Protein AF-A0A1Y1K1I8-F1 (afdb_monomer)

Mean predicted aligned error: 10.42 Å

Structure (mmCIF, N/CA/C/O backbone):
data_AF-A0A1Y1K1I8-F1
#
_entry.id   AF-A0A1Y1K1I8-F1
#
loop_
_atom_site.group_PDB
_atom_site.id
_atom_site.type_symbol
_atom_site.label_atom_id
_atom_site.label_alt_id
_atom_site.label_comp_id
_atom_site.label_asym_id
_atom_site.label_entity_id
_atom_site.label_seq_id
_atom_site.pdbx_PDB_ins_code
_atom_site.Cartn_x
_atom_site.Cartn_y
_atom_site.Cartn_z
_atom_site.occupancy
_atom_site.B_iso_or_equiv
_atom_site.auth_seq_id
_atom_site.auth_comp_id
_atom_site.auth_asym_id
_atom_site.auth_atom_id
_atom_site.pdbx_PDB_model_num
ATOM 1 N N . MET A 1 1 ? -16.551 40.928 -17.864 1.00 46.47 1 MET A N 1
ATOM 2 C CA . MET A 1 1 ? -15.927 39.801 -17.136 1.00 46.47 1 MET A CA 1
ATOM 3 C C . MET A 1 1 ? -17.023 38.825 -16.732 1.00 46.47 1 MET A C 1
ATOM 5 O O . MET A 1 1 ? -17.440 38.813 -15.586 1.00 46.47 1 MET A O 1
ATOM 9 N N . LYS A 1 2 ? -17.669 38.182 -17.706 1.00 46.31 2 LYS A N 1
ATOM 10 C CA . LYS A 1 2 ? -19.030 37.656 -17.531 1.00 46.31 2 LYS A CA 1
ATOM 11 C C . LYS A 1 2 ? -19.133 36.328 -18.293 1.00 46.31 2 LYS A C 1
ATOM 13 O O . LYS A 1 2 ? -18.782 36.291 -19.463 1.00 46.31 2 LYS A O 1
ATOM 18 N N . ALA A 1 3 ? -19.552 35.268 -17.604 1.00 46.97 3 ALA A N 1
ATOM 19 C CA . ALA A 1 3 ? -19.735 33.880 -18.062 1.00 46.97 3 ALA A CA 1
ATOM 20 C C . ALA A 1 3 ? -18.479 33.062 -18.447 1.00 46.97 3 ALA A C 1
ATOM 22 O O . ALA A 1 3 ? -18.300 31.971 -17.905 1.00 46.97 3 ALA A O 1
ATOM 23 N N . THR A 1 4 ? -17.587 33.552 -19.315 1.00 49.66 4 THR A N 1
ATOM 24 C CA . THR A 1 4 ? -16.490 32.728 -19.879 1.00 49.66 4 THR A CA 1
ATOM 25 C C . THR A 1 4 ? -15.420 32.336 -18.861 1.00 49.66 4 THR A C 1
ATOM 27 O O . THR A 1 4 ? -14.980 31.191 -18.836 1.00 49.66 4 THR A O 1
ATOM 30 N N . SER A 1 5 ? -15.038 33.251 -17.970 1.00 51.88 5 SER A N 1
ATOM 31 C CA . SER A 1 5 ? -14.074 32.971 -16.899 1.00 51.88 5 SER A CA 1
ATOM 32 C C . SER A 1 5 ? -14.650 32.066 -15.804 1.00 51.88 5 SER A C 1
ATOM 34 O O . SER A 1 5 ? -13.913 31.280 -15.223 1.00 51.88 5 SER A O 1
ATOM 36 N N . LEU A 1 6 ? -15.965 32.111 -15.562 1.00 50.47 6 LEU A N 1
ATOM 37 C CA . LEU A 1 6 ? -16.626 31.244 -14.579 1.00 50.47 6 LEU A CA 1
ATOM 38 C C . LEU A 1 6 ? -16.721 29.793 -15.080 1.00 50.47 6 LEU A C 1
ATOM 40 O O . LEU A 1 6 ? -16.496 28.869 -14.308 1.00 50.47 6 LEU A O 1
ATOM 44 N N . CYS A 1 7 ? -16.992 29.597 -16.377 1.00 48.22 7 CYS A N 1
ATOM 45 C CA . CYS A 1 7 ? -16.952 28.273 -17.008 1.00 48.22 7 CYS A CA 1
ATOM 46 C C . CYS A 1 7 ? -15.544 27.672 -16.986 1.00 48.22 7 CYS A C 1
ATOM 48 O O . CYS A 1 7 ? -15.407 26.476 -16.765 1.00 48.22 7 CYS A O 1
ATOM 50 N N . PHE A 1 8 ? -14.504 28.490 -17.176 1.00 56.22 8 PHE A N 1
ATOM 51 C CA . PHE A 1 8 ? -13.119 28.025 -17.106 1.00 56.22 8 PHE A CA 1
ATOM 52 C C . PHE A 1 8 ? -12.734 27.601 -15.684 1.00 56.22 8 PHE A C 1
ATOM 54 O O . PHE A 1 8 ? -12.147 26.543 -15.505 1.00 56.22 8 PHE A O 1
ATOM 61 N N . VAL A 1 9 ? -13.139 28.369 -14.666 1.00 59.50 9 VAL A N 1
ATOM 62 C CA . VAL A 1 9 ? -12.941 27.997 -13.255 1.00 59.50 9 VAL A CA 1
ATOM 63 C C . VAL A 1 9 ? -13.714 26.724 -12.907 1.00 59.50 9 VAL A C 1
ATOM 65 O O . VAL A 1 9 ? -13.140 25.835 -12.297 1.00 59.50 9 VAL A O 1
ATOM 68 N N . LEU A 1 10 ? -14.968 26.579 -13.350 1.00 53.34 10 LEU A N 1
ATOM 69 C CA . LEU A 1 10 ? -15.754 25.354 -13.152 1.00 53.34 10 LEU A CA 1
ATOM 70 C C . LEU A 1 10 ? -15.139 24.141 -13.861 1.00 53.34 10 LEU A C 1
ATOM 72 O O . LEU A 1 10 ? -15.088 23.072 -13.267 1.00 53.34 10 LEU A O 1
ATOM 76 N N . LEU A 1 11 ? -14.627 24.299 -15.085 1.00 45.97 11 LEU A N 1
ATOM 77 C CA . LEU A 1 11 ? -13.888 23.249 -15.793 1.00 45.97 11 LEU A CA 1
ATOM 78 C C . LEU A 1 11 ? -12.597 22.879 -15.054 1.00 45.97 11 LEU A C 1
ATOM 80 O O . LEU A 1 11 ? -12.321 21.696 -14.893 1.00 45.97 11 LEU A O 1
ATOM 84 N N . CYS A 1 12 ? -11.846 23.857 -14.543 1.00 48.88 12 CYS A N 1
ATOM 85 C CA . CYS A 1 12 ? -10.668 23.603 -13.715 1.00 48.88 12 CYS A CA 1
ATOM 86 C C . CYS A 1 12 ? -11.030 22.901 -12.399 1.00 48.88 12 CYS A C 1
ATOM 88 O O . CYS A 1 12 ? -10.339 21.965 -12.019 1.00 48.88 12 CYS A O 1
ATOM 90 N N . CYS A 1 13 ? -12.130 23.280 -11.744 1.00 49.38 13 CYS A N 1
ATOM 91 C CA . CYS A 1 13 ? -12.619 22.610 -10.540 1.00 49.38 13 CYS A CA 1
ATOM 92 C C . CYS A 1 13 ? -13.090 21.182 -10.834 1.00 49.38 13 CYS A C 1
ATOM 94 O O . CYS A 1 13 ? -12.818 20.290 -10.047 1.00 49.38 13 CYS A O 1
ATOM 96 N N . ILE A 1 14 ? -13.748 20.938 -11.970 1.00 49.28 14 ILE A N 1
ATOM 97 C CA . ILE A 1 14 ? -14.139 19.588 -12.399 1.00 49.28 14 ILE A CA 1
ATOM 98 C C . ILE A 1 14 ? -12.893 18.749 -12.698 1.00 49.28 14 ILE A C 1
ATOM 100 O O . ILE A 1 14 ? -12.831 17.608 -12.266 1.00 49.28 14 ILE A O 1
ATOM 104 N N . VAL A 1 15 ? -11.873 19.303 -13.359 1.00 47.12 15 VAL A N 1
ATOM 105 C CA . VAL A 1 15 ? -10.592 18.608 -13.581 1.00 47.12 15 VAL A CA 1
ATOM 106 C C . VAL A 1 15 ? -9.868 18.334 -12.256 1.00 47.12 15 VAL A C 1
ATOM 108 O O . VAL A 1 15 ? -9.315 17.255 -12.097 1.00 47.12 15 VAL A O 1
ATOM 111 N N . GLN A 1 16 ? -9.923 19.246 -11.281 1.00 45.09 16 GLN A N 1
ATOM 112 C CA . GLN A 1 16 ? -9.369 19.035 -9.935 1.00 45.09 16 GLN A CA 1
ATOM 113 C C . GLN A 1 16 ? -10.163 18.009 -9.110 1.00 45.09 16 GLN A C 1
ATOM 115 O O . GLN A 1 16 ? -9.571 17.283 -8.327 1.00 45.09 16 GLN A O 1
ATOM 120 N N . VAL A 1 17 ? -11.485 17.925 -9.291 1.00 47.53 17 VAL A N 1
ATOM 121 C CA . VAL A 1 17 ? -12.358 16.951 -8.608 1.00 47.53 17 VAL A CA 1
ATOM 122 C C . VAL A 1 17 ? -12.284 15.566 -9.262 1.00 47.53 17 VAL A C 1
ATOM 124 O O . VAL A 1 17 ? -12.387 14.561 -8.568 1.00 47.53 17 VAL A O 1
ATOM 127 N N . LEU A 1 18 ? -12.096 15.498 -10.584 1.00 46.22 18 LEU A N 1
ATOM 128 C CA . LEU A 1 18 ? -11.902 14.247 -11.328 1.00 46.22 18 LEU A CA 1
ATOM 129 C C . LEU A 1 18 ? -10.458 13.731 -11.248 1.00 46.22 18 LEU A C 1
ATOM 131 O O . LEU A 1 18 ? -10.228 12.540 -11.434 1.00 46.22 18 LEU A O 1
ATOM 135 N N . SER A 1 19 ? -9.491 14.602 -10.957 1.00 49.41 19 SER A N 1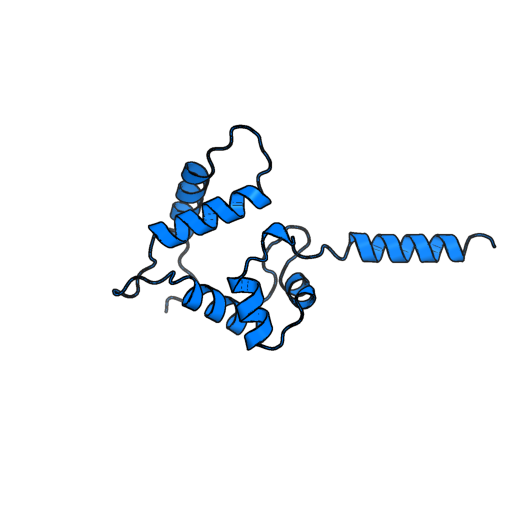
ATOM 136 C CA . SER A 1 19 ? -8.128 14.226 -10.589 1.00 49.41 19 SER A CA 1
ATOM 137 C C . SER A 1 19 ? -8.109 13.843 -9.112 1.00 49.41 19 SER A C 1
ATOM 139 O O . SER A 1 19 ? -7.603 14.594 -8.281 1.00 49.41 19 SER A O 1
ATOM 141 N N . ALA A 1 20 ? -8.694 12.694 -8.770 1.00 54.97 20 ALA A N 1
ATOM 142 C CA . ALA A 1 20 ? -8.514 12.120 -7.445 1.00 54.97 20 ALA A CA 1
ATOM 143 C C . ALA A 1 20 ? -7.017 11.817 -7.270 1.00 54.97 20 ALA A C 1
ATOM 145 O O . ALA A 1 20 ? -6.493 10.853 -7.827 1.00 54.97 20 ALA A O 1
ATOM 146 N N . GLU A 1 21 ? -6.302 12.707 -6.583 1.00 62.06 21 GLU A N 1
ATOM 147 C CA . GLU A 1 21 ? -4.906 12.478 -6.235 1.00 62.06 21 GLU A CA 1
ATOM 148 C C . GLU A 1 21 ? -4.836 11.298 -5.264 1.00 62.06 21 GLU A C 1
ATOM 150 O O . GLU A 1 21 ? -5.683 11.146 -4.378 1.00 62.06 21 GLU A O 1
ATOM 155 N N . PHE A 1 22 ? -3.846 10.428 -5.462 1.00 64.25 22 PHE A N 1
ATOM 156 C CA . PHE A 1 22 ? -3.612 9.309 -4.563 1.00 64.25 22 PHE A CA 1
ATOM 157 C C . PHE A 1 22 ? -3.425 9.827 -3.120 1.00 64.25 22 PHE A C 1
ATOM 159 O O . PHE A 1 22 ? -2.646 10.765 -2.932 1.00 64.25 22 PHE A O 1
ATOM 166 N N . PRO A 1 23 ? -4.109 9.253 -2.107 1.00 67.75 23 PRO A N 1
ATOM 167 C CA . PRO A 1 23 ? -4.066 9.771 -0.740 1.00 67.75 23 PRO A CA 1
ATOM 168 C C . PRO A 1 23 ? -2.632 9.841 -0.205 1.00 67.75 23 PRO A C 1
ATOM 170 O O . PRO A 1 23 ? -1.946 8.818 -0.146 1.00 67.75 23 PRO A O 1
ATOM 173 N N . GLU A 1 24 ? -2.178 11.028 0.215 1.00 74.62 24 GLU A N 1
ATOM 174 C CA . GLU A 1 24 ? -0.819 11.211 0.746 1.00 74.62 24 GLU A CA 1
ATOM 175 C C . GLU A 1 24 ? -0.555 10.331 1.975 1.00 74.62 24 GLU A C 1
ATOM 177 O O . GLU A 1 24 ? 0.579 9.907 2.198 1.00 74.62 24 GLU A O 1
ATOM 182 N N . GLU A 1 25 ? -1.592 10.000 2.747 1.00 71.88 25 GLU A N 1
ATOM 183 C CA . GLU A 1 25 ? -1.499 9.150 3.936 1.00 71.88 25 GLU A CA 1
ATOM 184 C C . GLU A 1 25 ? -1.068 7.707 3.625 1.00 71.88 25 GLU A C 1
ATOM 186 O O . GLU A 1 25 ? -0.591 6.999 4.513 1.00 71.88 25 GLU A O 1
ATOM 191 N N . LEU A 1 26 ? -1.200 7.272 2.370 1.00 71.12 26 LEU A N 1
ATOM 192 C CA . LEU A 1 26 ? -0.734 5.964 1.897 1.00 71.12 26 LEU A CA 1
ATOM 193 C C . LEU A 1 26 ? 0.719 6.000 1.401 1.00 71.12 26 LEU A C 1
ATOM 195 O O . LEU A 1 26 ? 1.301 4.956 1.102 1.00 71.12 26 LEU A O 1
ATOM 199 N N . ILE A 1 27 ? 1.314 7.189 1.298 1.00 81.25 27 ILE A N 1
ATOM 200 C CA . ILE A 1 27 ? 2.652 7.400 0.746 1.00 81.25 27 ILE A CA 1
ATOM 201 C C . ILE A 1 27 ? 3.664 7.451 1.889 1.00 81.25 27 ILE A C 1
ATOM 203 O O . ILE A 1 27 ? 4.123 8.517 2.317 1.00 81.25 27 ILE A O 1
ATOM 207 N N . ASP A 1 28 ? 4.025 6.266 2.371 1.00 84.31 28 ASP A N 1
ATOM 208 C CA . ASP A 1 28 ? 5.087 6.108 3.358 1.00 84.31 28 ASP A CA 1
ATOM 209 C C . ASP A 1 28 ? 6.495 6.158 2.737 1.00 84.31 28 ASP A C 1
ATOM 211 O O . ASP A 1 28 ? 6.677 6.303 1.523 1.00 84.31 28 A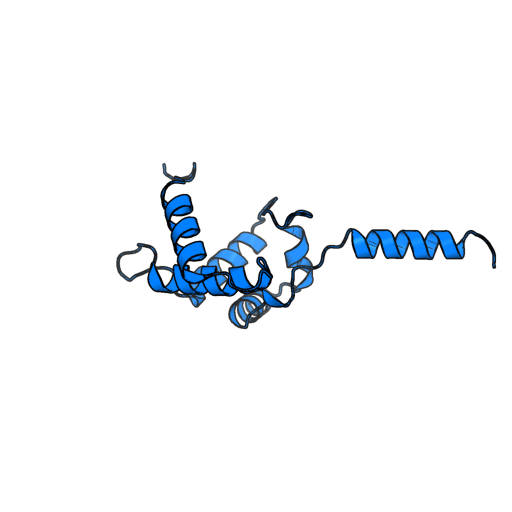SP A O 1
ATOM 215 N N . ASP A 1 29 ? 7.515 6.072 3.592 1.00 90.06 29 ASP A N 1
ATOM 216 C CA . ASP A 1 29 ? 8.915 6.200 3.185 1.00 90.06 29 ASP A CA 1
ATOM 217 C C . ASP A 1 29 ? 9.330 5.159 2.138 1.00 90.06 29 ASP A C 1
ATOM 219 O O . ASP A 1 29 ? 10.112 5.479 1.245 1.00 90.06 29 ASP A O 1
ATOM 223 N N . ILE A 1 30 ? 8.758 3.950 2.184 1.00 87.44 30 ILE A N 1
ATOM 224 C CA . ILE A 1 30 ? 9.059 2.887 1.218 1.00 87.44 30 ILE A CA 1
ATOM 225 C C . ILE A 1 30 ? 8.495 3.249 -0.156 1.00 87.44 30 ILE A C 1
ATOM 227 O O . ILE A 1 30 ? 9.191 3.112 -1.163 1.00 87.44 30 ILE A O 1
ATOM 231 N N . VAL A 1 31 ? 7.259 3.759 -0.211 1.00 86.12 31 VAL A N 1
ATOM 232 C CA . VAL A 1 31 ? 6.667 4.235 -1.472 1.00 86.12 31 VAL A CA 1
ATOM 233 C C . VAL A 1 31 ? 7.507 5.375 -2.053 1.00 86.12 31 VAL A C 1
ATOM 235 O O . VAL A 1 31 ? 7.826 5.360 -3.243 1.00 86.12 31 VAL A O 1
ATOM 238 N N . ARG A 1 32 ? 7.936 6.334 -1.220 1.00 90.62 32 ARG A N 1
ATOM 239 C CA . ARG A 1 32 ? 8.804 7.449 -1.649 1.00 90.62 32 ARG A CA 1
ATOM 240 C C . ARG A 1 32 ? 10.155 6.964 -2.169 1.00 90.62 32 ARG A C 1
ATOM 242 O O . ARG A 1 32 ? 10.650 7.489 -3.166 1.00 90.62 32 ARG A O 1
ATOM 249 N N . GLU A 1 33 ? 10.745 5.972 -1.513 1.00 93.62 33 GLU A N 1
ATOM 250 C CA . GLU A 1 33 ? 12.011 5.375 -1.925 1.00 93.62 33 GLU A CA 1
ATOM 251 C C . GLU A 1 33 ? 11.879 4.682 -3.286 1.00 93.62 33 GLU A C 1
ATOM 253 O O . GLU A 1 33 ? 12.656 4.979 -4.190 1.00 93.62 33 GLU A O 1
ATOM 258 N N . CYS A 1 34 ? 10.847 3.857 -3.483 1.00 91.25 34 CYS A N 1
ATOM 259 C CA . CYS A 1 34 ? 10.605 3.175 -4.756 1.00 91.25 34 CYS A CA 1
ATOM 260 C C . CYS A 1 34 ? 10.309 4.143 -5.911 1.00 91.25 34 CYS A C 1
ATOM 262 O O . CYS A 1 34 ? 10.814 3.957 -7.019 1.00 91.25 34 CYS A O 1
ATOM 264 N N . LEU A 1 35 ? 9.539 5.209 -5.660 1.00 91.38 35 LEU A N 1
ATOM 265 C CA . LEU A 1 35 ? 9.314 6.273 -6.644 1.00 91.38 35 LEU A CA 1
ATOM 266 C C . LEU A 1 35 ? 10.633 6.935 -7.056 1.00 91.38 35 LEU A C 1
ATOM 268 O O . LEU A 1 35 ? 10.895 7.121 -8.244 1.00 91.38 35 LEU A O 1
ATOM 272 N N . LYS A 1 36 ? 11.495 7.242 -6.081 1.00 93.81 36 LYS A N 1
ATOM 273 C CA . LYS A 1 36 ? 12.802 7.853 -6.328 1.00 93.81 36 LYS A CA 1
ATOM 274 C C . LYS A 1 36 ? 13.744 6.918 -7.089 1.00 93.81 36 LYS A C 1
ATOM 276 O O . LYS A 1 36 ? 14.390 7.365 -8.033 1.00 93.81 36 LYS A O 1
ATOM 281 N N . GLU A 1 37 ? 13.820 5.643 -6.710 1.00 94.31 37 GLU A N 1
ATOM 282 C CA . GLU A 1 37 ? 14.667 4.638 -7.373 1.00 94.31 37 GLU A CA 1
ATOM 283 C C . GLU A 1 37 ? 14.289 4.434 -8.842 1.00 94.31 37 GLU A C 1
ATOM 285 O O . GLU A 1 37 ? 15.161 4.257 -9.694 1.00 94.31 37 GLU A O 1
ATOM 290 N N . HIS A 1 38 ? 12.996 4.509 -9.152 1.00 91.38 38 HIS A N 1
ATOM 291 C CA . HIS A 1 38 ? 12.490 4.347 -10.511 1.00 91.38 38 HIS A CA 1
ATOM 292 C 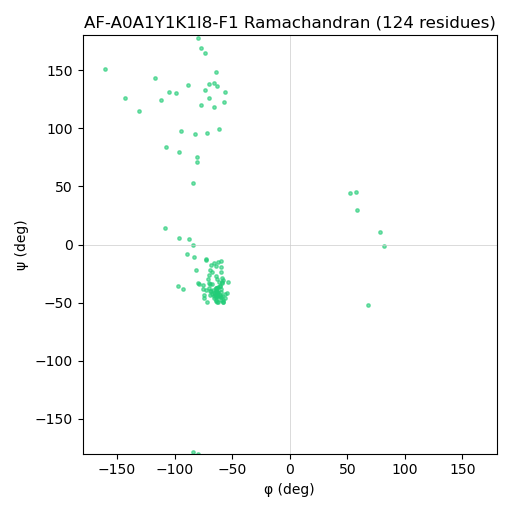C . HIS A 1 38 ? 12.264 5.668 -11.258 1.00 91.38 38 HIS A C 1
ATOM 294 O O . HIS A 1 38 ? 11.798 5.639 -12.396 1.00 91.38 38 HIS A O 1
ATOM 300 N N . ASN A 1 39 ? 12.642 6.804 -10.661 1.00 92.81 39 ASN A N 1
ATOM 301 C CA . ASN A 1 39 ? 12.477 8.148 -11.219 1.00 92.81 39 ASN A CA 1
ATOM 302 C C . ASN A 1 39 ? 11.031 8.436 -11.673 1.00 92.81 39 ASN A C 1
ATOM 304 O O . ASN A 1 39 ? 10.796 8.951 -12.768 1.00 92.81 39 ASN A O 1
ATOM 308 N N . VAL A 1 40 ? 10.066 8.055 -10.835 1.00 90.62 40 VAL A N 1
ATOM 309 C CA . VAL A 1 40 ? 8.631 8.225 -11.074 1.00 90.62 40 VAL A CA 1
ATOM 310 C C . VAL A 1 40 ? 8.107 9.367 -10.210 1.00 90.62 40 VAL A C 1
ATOM 312 O O . VAL A 1 40 ? 8.359 9.408 -9.006 1.00 90.62 40 VAL A O 1
ATOM 315 N N . ASP A 1 41 ? 7.365 10.290 -10.821 1.00 89.12 41 ASP A N 1
ATOM 316 C CA . ASP A 1 41 ? 6.669 11.345 -10.084 1.00 89.12 41 ASP A CA 1
ATOM 317 C C . ASP A 1 41 ? 5.501 10.744 -9.292 1.00 89.12 41 ASP A C 1
ATOM 319 O O . ASP A 1 41 ? 4.758 9.901 -9.788 1.00 89.12 41 ASP A O 1
ATOM 323 N N . ILE A 1 42 ? 5.315 11.198 -8.057 1.00 84.31 42 ILE A N 1
ATOM 324 C CA . ILE A 1 42 ? 4.243 10.749 -7.163 1.00 84.31 42 ILE A CA 1
ATOM 325 C C . ILE A 1 42 ? 2.848 10.870 -7.795 1.00 84.31 42 ILE 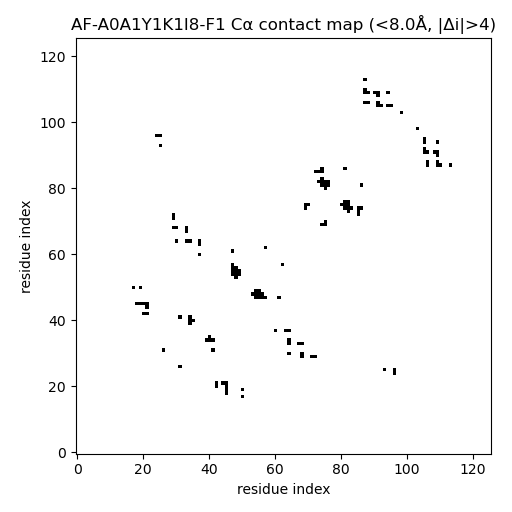A C 1
ATOM 327 O O . ILE A 1 42 ? 1.986 10.027 -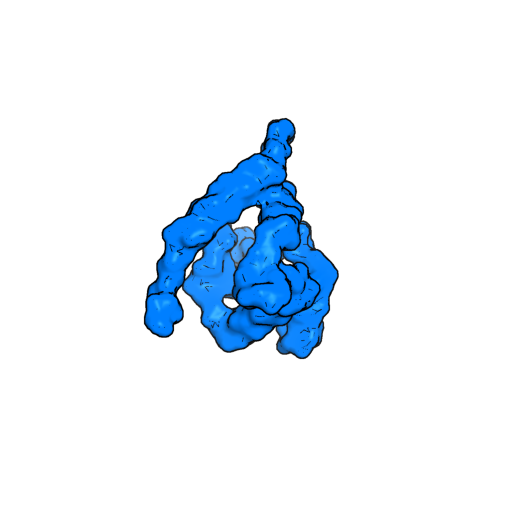7.558 1.00 84.31 42 ILE A O 1
ATOM 331 N N . LYS A 1 43 ? 2.642 11.871 -8.660 1.00 83.88 43 LYS A N 1
ATOM 332 C CA . LYS A 1 43 ? 1.379 12.114 -9.369 1.00 83.88 43 LYS A CA 1
ATOM 333 C C . LYS A 1 43 ? 1.056 11.032 -10.392 1.00 83.88 43 LYS A C 1
ATOM 335 O O . LYS A 1 43 ? -0.113 10.823 -10.707 1.00 83.88 43 LYS A O 1
ATOM 340 N N . GLU A 1 44 ? 2.068 10.316 -10.878 1.00 85.00 44 GLU A N 1
ATOM 341 C CA . GLU A 1 44 ? 1.880 9.191 -11.794 1.00 85.00 44 GLU A CA 1
ATOM 342 C C . GLU A 1 44 ? 1.210 7.999 -11.107 1.00 85.00 44 GLU A C 1
ATOM 344 O O . GLU A 1 44 ? 0.674 7.145 -11.803 1.00 85.00 44 GLU A O 1
ATOM 349 N N . LEU A 1 45 ? 1.195 7.923 -9.768 1.00 82.19 45 LEU A N 1
ATOM 350 C CA . LEU A 1 45 ? 0.500 6.841 -9.066 1.00 82.19 45 LEU A CA 1
ATOM 351 C C . LEU A 1 45 ? -1.007 6.870 -9.321 1.00 82.19 45 LEU A C 1
ATOM 353 O O . LEU A 1 45 ? -1.607 5.813 -9.505 1.00 82.19 45 LEU A O 1
ATOM 357 N N . SER A 1 46 ? -1.607 8.060 -9.399 1.00 81.75 46 SER A N 1
ATOM 358 C CA . SER A 1 46 ? -3.052 8.232 -9.581 1.00 81.75 46 SER A CA 1
ATOM 359 C C . SER A 1 46 ? -3.570 7.589 -10.873 1.00 81.75 46 SER A C 1
ATOM 361 O O . SER A 1 46 ? -4.733 7.210 -10.935 1.00 81.75 46 SER A O 1
ATOM 363 N N . LYS A 1 47 ? -2.720 7.396 -11.895 1.00 84.94 47 LYS A N 1
ATOM 364 C CA . LYS A 1 47 ? -3.129 6.776 -13.168 1.00 84.94 47 LYS A CA 1
ATOM 365 C C . LYS A 1 47 ? -3.449 5.283 -13.048 1.00 84.94 47 LYS A C 1
ATOM 367 O O . LYS A 1 47 ? -4.138 4.744 -13.908 1.00 84.94 47 LYS A O 1
ATOM 372 N N . TYR A 1 48 ? -2.934 4.614 -12.014 1.00 82.81 48 TYR A N 1
ATOM 373 C CA . TYR A 1 48 ? -3.160 3.184 -11.806 1.00 82.81 48 TYR A CA 1
ATOM 374 C C . TYR A 1 48 ? -4.487 2.896 -11.100 1.00 82.81 48 TYR A C 1
ATOM 376 O O . TYR A 1 48 ? -4.903 1.740 -11.063 1.00 82.81 48 TYR A O 1
ATOM 384 N N . PHE A 1 49 ? -5.164 3.918 -10.569 1.00 79.81 49 PHE A N 1
ATOM 385 C CA . PHE A 1 49 ? -6.361 3.772 -9.747 1.00 79.81 49 PHE A CA 1
ATOM 386 C C . PHE A 1 49 ? -7.590 4.418 -10.404 1.00 79.81 49 PHE A C 1
ATOM 388 O O . PHE A 1 49 ? -7.478 5.454 -11.054 1.00 79.81 49 PHE A O 1
ATOM 395 N N . ASP A 1 50 ? -8.769 3.809 -10.248 1.00 76.44 50 ASP A N 1
ATOM 396 C CA . ASP A 1 50 ? -10.043 4.477 -10.552 1.00 76.44 50 ASP A CA 1
ATOM 397 C C . ASP A 1 50 ? -10.482 5.421 -9.418 1.00 76.44 50 ASP A C 1
ATOM 399 O O . ASP A 1 50 ? -9.840 5.540 -8.372 1.00 76.44 50 ASP A O 1
ATOM 403 N N . ASP A 1 51 ? -11.631 6.070 -9.611 1.00 72.50 51 ASP A N 1
ATOM 404 C CA . ASP A 1 51 ? -12.292 6.943 -8.635 1.00 72.50 51 ASP A CA 1
ATOM 405 C C . ASP A 1 51 ? -12.660 6.235 -7.316 1.00 72.50 51 ASP A C 1
ATOM 407 O O . ASP A 1 51 ? -12.965 6.885 -6.316 1.00 72.50 51 ASP A O 1
ATOM 411 N N . LYS A 1 52 ? -12.619 4.898 -7.296 1.00 71.06 52 LYS A N 1
ATOM 412 C CA . LYS A 1 52 ? -12.875 4.037 -6.134 1.00 71.06 52 LYS A CA 1
ATOM 413 C C . LYS A 1 52 ? -11.600 3.377 -5.613 1.00 71.06 52 LYS A C 1
ATOM 415 O O . LYS A 1 52 ? -11.697 2.438 -4.820 1.00 71.06 52 LYS A O 1
ATOM 420 N N . LEU A 1 53 ? -10.433 3.860 -6.044 1.00 68.62 53 LEU A N 1
ATOM 421 C CA . LEU A 1 53 ? -9.111 3.360 -5.674 1.00 68.62 53 LEU A CA 1
ATOM 422 C C . LEU A 1 53 ? -8.886 1.883 -6.013 1.00 68.62 53 LEU A C 1
ATOM 424 O O . LEU A 1 53 ? -8.125 1.178 -5.349 1.00 68.62 53 LEU A O 1
ATOM 428 N N . ARG A 1 54 ? -9.536 1.394 -7.068 1.00 71.44 54 ARG A N 1
ATOM 429 C CA . ARG A 1 54 ? -9.279 0.066 -7.624 1.00 71.44 54 ARG A CA 1
ATOM 430 C C . ARG A 1 54 ? -8.177 0.169 -8.655 1.00 71.44 54 ARG A C 1
ATOM 432 O O . ARG A 1 54 ? -8.196 1.069 -9.487 1.00 71.44 54 ARG A O 1
ATOM 439 N N . ILE A 1 55 ? -7.258 -0.789 -8.632 1.00 76.44 55 ILE A N 1
ATOM 440 C CA . ILE A 1 55 ? -6.221 -0.882 -9.657 1.00 76.44 55 ILE A CA 1
ATOM 441 C C . ILE A 1 55 ? -6.894 -1.211 -10.996 1.00 76.44 55 ILE A C 1
ATOM 443 O O . ILE A 1 55 ? -7.549 -2.246 -11.119 1.00 76.44 55 ILE A O 1
ATOM 447 N N . THR A 1 56 ? -6.762 -0.328 -11.986 1.00 76.94 56 THR A N 1
ATOM 448 C CA . THR A 1 56 ? -7.407 -0.478 -13.306 1.00 76.94 56 THR A CA 1
ATOM 449 C C . THR A 1 56 ? -6.480 -1.084 -14.346 1.00 76.94 56 THR A C 1
ATOM 451 O O . THR A 1 56 ? -6.916 -1.848 -15.205 1.00 76.94 56 THR A O 1
ATOM 454 N N . SER A 1 57 ? -5.198 -0.741 -14.277 1.00 76.94 57 SER A N 1
ATOM 455 C CA . SER A 1 57 ? -4.149 -1.263 -15.142 1.00 76.94 57 SER A CA 1
ATOM 456 C C . SER A 1 57 ? -2.795 -1.032 -14.487 1.00 76.94 57 SER A C 1
ATOM 458 O O . SER A 1 57 ? -2.626 -0.087 -13.717 1.00 76.94 57 SER A O 1
ATOM 460 N N . VAL A 1 58 ? -1.837 -1.906 -14.781 1.00 80.38 58 VAL A N 1
ATOM 461 C CA . VAL A 1 58 ? -0.460 -1.794 -14.301 1.00 80.38 58 VAL A CA 1
ATOM 462 C C . VAL A 1 58 ? 0.452 -1.966 -15.508 1.00 80.38 58 VAL A C 1
ATOM 464 O O . VAL A 1 58 ? 0.450 -3.018 -16.145 1.00 80.38 58 VAL A O 1
ATOM 467 N N . ASP A 1 59 ? 1.184 -0.911 -15.854 1.00 86.25 59 ASP A N 1
ATOM 468 C CA . ASP A 1 59 ? 2.215 -0.958 -16.891 1.00 86.25 59 ASP A CA 1
ATOM 469 C C . ASP A 1 59 ? 3.548 -1.484 -16.314 1.00 86.25 59 ASP A C 1
ATOM 471 O O . ASP A 1 59 ? 3.657 -1.825 -15.132 1.00 86.25 59 ASP A O 1
ATOM 475 N N . ASP A 1 60 ? 4.598 -1.553 -17.134 1.00 90.31 60 ASP A N 1
ATOM 476 C CA . ASP A 1 60 ? 5.919 -2.018 -16.689 1.00 90.31 60 ASP A CA 1
ATOM 477 C C . ASP A 1 60 ? 6.498 -1.191 -15.531 1.00 90.31 60 ASP A C 1
ATOM 479 O O . ASP A 1 60 ? 7.266 -1.710 -14.717 1.00 90.31 60 ASP A O 1
ATOM 483 N N . VAL A 1 61 ? 6.161 0.099 -15.450 1.00 87.75 61 VAL A N 1
ATOM 484 C CA . VAL A 1 61 ? 6.611 0.979 -14.367 1.00 87.75 61 VAL A CA 1
ATOM 485 C C . VAL A 1 61 ? 5.837 0.656 -13.095 1.00 87.75 61 VAL A C 1
ATOM 487 O O . VAL A 1 61 ? 6.455 0.462 -12.049 1.00 87.75 61 VAL A O 1
ATOM 490 N N . GLY A 1 62 ? 4.516 0.513 -13.181 1.00 84.12 62 GLY A N 1
ATOM 491 C CA . GLY A 1 62 ? 3.680 0.072 -12.069 1.00 84.12 62 GLY A CA 1
ATOM 492 C C . GLY A 1 62 ? 4.133 -1.279 -11.507 1.00 84.12 62 GLY A C 1
ATOM 493 O O . GLY A 1 62 ? 4.285 -1.421 -10.294 1.00 84.12 62 GLY A O 1
ATOM 494 N N . ASN A 1 63 ? 4.474 -2.239 -12.372 1.00 84.50 63 ASN A N 1
ATOM 495 C CA . ASN A 1 63 ? 4.989 -3.545 -11.951 1.00 84.50 63 ASN A CA 1
ATOM 496 C C . ASN A 1 63 ? 6.326 -3.429 -11.204 1.00 84.50 63 ASN A C 1
ATOM 498 O O . ASN A 1 63 ? 6.528 -4.094 -10.185 1.00 84.50 63 ASN A O 1
ATOM 502 N N . LYS A 1 64 ? 7.233 -2.555 -11.662 1.00 88.69 64 LYS A N 1
ATOM 503 C CA . LYS A 1 64 ? 8.496 -2.271 -10.959 1.00 88.69 64 LYS A CA 1
ATOM 504 C C . LYS A 1 64 ? 8.256 -1.651 -9.585 1.00 88.69 64 LYS A C 1
ATOM 506 O O . LYS A 1 64 ? 8.880 -2.080 -8.620 1.00 88.69 64 LYS A O 1
ATOM 511 N N . LEU A 1 65 ? 7.326 -0.700 -9.479 1.00 86.38 65 LEU A N 1
ATOM 512 C CA . LEU A 1 65 ? 6.986 -0.048 -8.210 1.00 86.38 65 LEU A CA 1
ATOM 513 C C . LEU A 1 65 ? 6.374 -1.026 -7.199 1.00 86.38 65 LEU A C 1
ATOM 515 O O . LEU A 1 65 ? 6.757 -1.013 -6.027 1.00 86.38 65 LEU A O 1
ATOM 519 N N . ILE A 1 66 ? 5.470 -1.903 -7.651 1.00 84.38 66 ILE A N 1
ATOM 520 C CA . ILE A 1 66 ? 4.879 -2.958 -6.816 1.00 84.38 66 ILE A CA 1
ATOM 521 C C . ILE A 1 66 ? 5.975 -3.907 -6.332 1.00 84.38 66 ILE A C 1
ATOM 523 O O . ILE A 1 66 ? 6.090 -4.151 -5.132 1.00 84.38 66 ILE A O 1
ATOM 527 N N . LYS A 1 67 ? 6.827 -4.392 -7.243 1.00 81.88 67 LYS A N 1
ATOM 528 C CA . LYS A 1 67 ? 7.925 -5.299 -6.898 1.00 81.88 67 LYS A CA 1
ATOM 529 C C . LYS A 1 67 ? 8.897 -4.671 -5.896 1.00 81.88 67 LYS A C 1
ATOM 531 O O . LYS A 1 67 ? 9.189 -5.294 -4.880 1.00 81.88 67 LYS A O 1
ATOM 536 N N . CYS A 1 68 ? 9.325 -3.431 -6.134 1.00 87.12 68 CYS A N 1
ATOM 537 C CA . CYS A 1 68 ? 10.180 -2.683 -5.212 1.00 87.12 68 CYS A CA 1
ATOM 538 C C . CYS A 1 68 ? 9.549 -2.574 -3.815 1.00 87.12 68 CYS A C 1
ATOM 540 O O . CYS A 1 68 ? 10.205 -2.844 -2.807 1.00 87.12 68 CYS A O 1
ATOM 542 N N . SER A 1 69 ? 8.256 -2.241 -3.752 1.00 84.62 69 SER A N 1
ATOM 543 C CA . SER A 1 69 ? 7.537 -2.105 -2.482 1.00 84.62 69 SER A CA 1
ATOM 544 C C . SER A 1 69 ? 7.468 -3.434 -1.727 1.00 84.62 69 SER A C 1
ATOM 546 O O . SER A 1 69 ? 7.737 -3.469 -0.529 1.00 84.62 69 SER A O 1
ATOM 548 N N . ILE A 1 70 ? 7.166 -4.535 -2.421 1.00 81.81 70 ILE A N 1
ATOM 549 C CA . ILE A 1 70 ? 7.098 -5.882 -1.836 1.00 81.81 70 ILE A CA 1
ATOM 550 C C . ILE A 1 70 ? 8.467 -6.318 -1.288 1.00 81.81 70 ILE A C 1
ATOM 552 O O . ILE A 1 70 ? 8.554 -6.824 -0.166 1.00 81.81 70 ILE A O 1
ATOM 556 N N . GLU A 1 71 ? 9.540 -6.098 -2.054 1.00 84.12 71 GLU A N 1
ATOM 557 C CA . GLU A 1 71 ? 10.907 -6.458 -1.661 1.00 84.12 71 GLU A CA 1
ATOM 558 C C . GLU A 1 71 ? 11.369 -5.667 -0.430 1.00 84.12 71 GLU A C 1
ATOM 560 O O . GLU A 1 71 ? 11.842 -6.255 0.546 1.00 84.12 71 GLU A O 1
ATOM 565 N N . LYS A 1 72 ? 11.182 -4.341 -0.424 1.00 85.75 72 LYS A N 1
ATOM 566 C CA . LYS A 1 72 ? 11.605 -3.480 0.694 1.00 85.75 72 LYS A CA 1
ATOM 567 C C . LYS A 1 72 ? 10.777 -3.693 1.959 1.00 85.75 72 LYS A C 1
ATOM 569 O O . LYS A 1 72 ? 11.330 -3.630 3.057 1.00 85.75 72 LYS A O 1
ATOM 574 N N . ARG A 1 73 ? 9.479 -3.992 1.827 1.00 82.00 73 ARG A N 1
ATOM 575 C CA . ARG A 1 73 ? 8.612 -4.335 2.968 1.00 82.00 73 ARG A CA 1
ATOM 576 C C . ARG A 1 73 ? 8.889 -5.722 3.538 1.00 82.00 73 ARG A C 1
ATOM 578 O O . ARG A 1 73 ? 8.433 -5.999 4.640 1.00 82.00 73 ARG A O 1
ATOM 585 N N . LYS A 1 74 ? 9.655 -6.567 2.834 1.00 84.44 74 LYS A N 1
ATOM 586 C CA . LYS A 1 74 ? 9.967 -7.949 3.234 1.00 84.44 74 LYS A CA 1
ATOM 587 C C . LYS A 1 74 ? 8.706 -8.789 3.439 1.00 84.44 74 LYS A C 1
ATOM 589 O O . LYS A 1 74 ? 8.588 -9.525 4.409 1.00 84.44 74 LYS A O 1
ATOM 594 N N . TYR A 1 75 ? 7.763 -8.675 2.508 1.00 81.56 75 TYR A N 1
ATOM 595 C CA . TYR A 1 75 ? 6.525 -9.453 2.554 1.00 81.56 75 TYR A CA 1
ATOM 596 C C . TYR A 1 75 ? 6.734 -10.955 2.375 1.00 81.56 75 TYR A C 1
ATOM 598 O O . TYR A 1 75 ? 5.807 -11.706 2.647 1.00 81.56 75 TYR A O 1
ATOM 606 N N . TYR A 1 76 ? 7.895 -11.400 1.895 1.00 77.50 76 TYR A N 1
ATOM 607 C CA . TYR A 1 76 ? 8.199 -12.819 1.751 1.00 77.50 76 TYR A CA 1
ATOM 608 C C . TYR A 1 76 ? 9.044 -13.321 2.919 1.00 77.50 76 TYR A C 1
ATOM 610 O O . TYR A 1 76 ? 10.088 -12.746 3.239 1.00 77.50 76 TYR A O 1
ATOM 618 N N . ALA A 1 77 ? 8.605 -14.426 3.509 1.00 77.81 77 ALA A N 1
ATOM 619 C CA . ALA A 1 77 ? 9.364 -15.201 4.470 1.00 77.81 77 ALA A CA 1
ATOM 620 C C . ALA A 1 77 ? 10.490 -15.996 3.764 1.00 77.81 77 ALA A C 1
ATOM 622 O O . ALA A 1 77 ? 10.479 -16.153 2.537 1.00 77.81 77 ALA A O 1
ATOM 623 N N . PRO A 1 78 ? 11.489 -16.517 4.507 1.00 80.69 78 PRO A N 1
ATOM 624 C CA . PRO A 1 78 ? 12.614 -17.256 3.922 1.00 80.69 78 PRO A CA 1
ATOM 625 C C . PRO A 1 78 ? 12.229 -18.512 3.125 1.00 80.69 78 PRO A C 1
ATOM 627 O O . PRO A 1 78 ? 13.032 -18.995 2.331 1.00 80.69 78 PRO A O 1
ATOM 630 N N . ASP A 1 79 ? 11.028 -19.050 3.341 1.00 81.06 79 ASP A N 1
ATOM 631 C CA . ASP A 1 79 ? 10.473 -20.204 2.627 1.00 81.06 79 ASP A CA 1
ATOM 632 C C . ASP A 1 79 ? 9.797 -19.833 1.292 1.00 81.06 79 ASP A C 1
ATOM 634 O O . ASP A 1 79 ? 9.321 -20.713 0.575 1.00 81.06 79 ASP A O 1
ATOM 638 N N . GLY A 1 80 ? 9.773 -18.543 0.940 1.00 72.81 80 GLY A N 1
ATOM 639 C CA . GLY A 1 80 ? 9.115 -18.021 -0.257 1.00 72.81 80 GLY A CA 1
ATOM 640 C C . GLY A 1 80 ? 7.606 -17.810 -0.101 1.00 72.81 80 GLY A C 1
ATOM 641 O O . GLY A 1 80 ? 6.97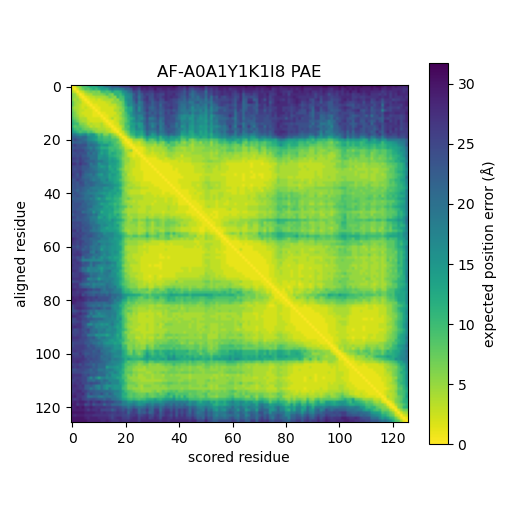1 -17.334 -1.041 1.00 72.81 80 GLY A O 1
ATOM 642 N N . GLY A 1 81 ? 7.032 -18.131 1.063 1.00 75.25 81 GLY A N 1
ATOM 643 C CA . GLY A 1 81 ? 5.661 -17.780 1.423 1.00 75.25 81 GLY A CA 1
ATOM 644 C C . GLY A 1 81 ? 5.536 -16.315 1.841 1.00 75.25 81 GLY A C 1
ATOM 645 O O . GLY 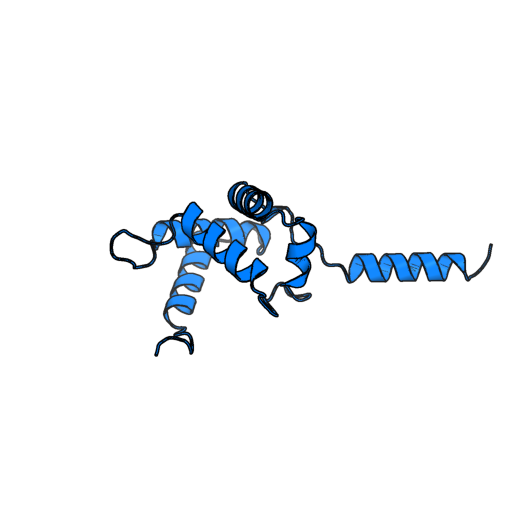A 1 81 ? 6.532 -15.622 2.040 1.00 75.25 81 GLY A O 1
ATOM 646 N N . PHE A 1 82 ? 4.305 -15.822 1.984 1.00 76.31 82 PHE A N 1
ATOM 647 C CA . PHE A 1 82 ? 4.082 -14.495 2.557 1.00 76.31 82 PHE A CA 1
ATOM 648 C C . PHE A 1 82 ? 4.326 -14.509 4.073 1.00 76.31 82 PHE A C 1
ATOM 650 O O . PHE A 1 82 ? 3.794 -15.358 4.786 1.00 76.31 82 PHE A O 1
ATOM 657 N N . ASP A 1 83 ? 5.070 -13.527 4.576 1.00 83.00 83 ASP A N 1
ATOM 658 C CA . ASP A 1 83 ? 5.160 -13.220 6.000 1.00 83.00 83 ASP A CA 1
ATOM 659 C C . ASP A 1 83 ? 3.839 -12.579 6.446 1.00 83.00 83 ASP A C 1
ATOM 661 O O . ASP A 1 83 ? 3.590 -11.382 6.264 1.00 83.00 83 ASP A O 1
ATOM 665 N N . LYS A 1 84 ? 2.956 -13.421 6.990 1.00 83.81 84 LYS A N 1
ATOM 666 C CA . LYS A 1 84 ? 1.611 -13.037 7.421 1.00 83.81 84 LYS A CA 1
ATOM 667 C C . LYS A 1 84 ? 1.633 -11.866 8.402 1.00 83.81 84 LYS A C 1
ATOM 669 O O . LYS A 1 84 ? 0.825 -10.955 8.253 1.00 83.81 84 LYS A O 1
ATOM 674 N N . ASP A 1 85 ? 2.556 -11.848 9.360 1.00 87.94 85 ASP A N 1
ATOM 675 C CA . ASP A 1 85 ? 2.599 -10.808 10.391 1.00 87.94 85 ASP A CA 1
ATOM 676 C C . ASP A 1 85 ? 2.981 -9.449 9.799 1.00 87.94 85 ASP A C 1
ATOM 678 O O . ASP A 1 85 ? 2.413 -8.417 10.170 1.00 87.94 85 ASP A O 1
ATOM 682 N N . VAL A 1 86 ? 3.934 -9.437 8.864 1.00 84.44 86 VAL A N 1
ATOM 683 C CA . VAL A 1 86 ? 4.329 -8.219 8.147 1.00 84.44 86 VAL A CA 1
ATOM 684 C C . VAL A 1 86 ? 3.182 -7.714 7.273 1.00 84.44 86 VAL A C 1
ATOM 686 O O . VAL A 1 86 ? 2.856 -6.526 7.317 1.00 84.44 86 VAL A O 1
ATOM 689 N N . VAL A 1 87 ? 2.537 -8.606 6.516 1.00 82.94 87 VAL A N 1
ATOM 690 C CA . VAL A 1 87 ? 1.424 -8.245 5.629 1.00 82.94 87 VAL A CA 1
ATOM 691 C C . VAL A 1 87 ? 0.222 -7.729 6.427 1.00 82.94 87 VAL A C 1
ATOM 693 O O . VAL A 1 87 ? -0.336 -6.689 6.081 1.00 82.94 87 VAL A O 1
ATOM 696 N N . LEU A 1 88 ? -0.159 -8.393 7.524 1.00 83.56 88 LEU A N 1
ATOM 697 C CA . LEU A 1 88 ? -1.280 -7.969 8.369 1.00 83.56 88 LEU A CA 1
ATOM 698 C C . LEU A 1 88 ? -1.062 -6.581 8.970 1.00 83.56 88 LEU A C 1
ATOM 700 O O . LEU A 1 88 ? -1.973 -5.753 8.933 1.00 83.56 88 LEU A O 1
ATOM 704 N N . LYS A 1 89 ? 0.147 -6.294 9.467 1.00 85.75 89 LYS A N 1
ATOM 705 C CA . LYS A 1 89 ? 0.492 -4.965 9.996 1.00 85.75 89 LYS A CA 1
ATOM 706 C C . LYS A 1 89 ? 0.341 -3.877 8.942 1.00 85.75 89 LYS A C 1
ATOM 708 O O . LYS A 1 89 ? -0.156 -2.792 9.244 1.00 85.75 89 LYS A O 1
ATOM 713 N N . ASP A 1 90 ? 0.747 -4.160 7.711 1.00 82.38 90 ASP A N 1
ATOM 714 C CA . ASP A 1 90 ? 0.690 -3.174 6.639 1.00 82.38 90 ASP A CA 1
ATOM 715 C C . ASP A 1 90 ? -0.734 -2.961 6.104 1.00 82.38 90 ASP A C 1
ATOM 717 O O . ASP A 1 90 ? -1.129 -1.827 5.812 1.00 82.38 90 ASP A O 1
ATOM 721 N N . ILE A 1 91 ? -1.554 -4.020 6.071 1.00 82.00 91 ILE A N 1
ATOM 722 C CA . ILE A 1 91 ? -2.992 -3.911 5.794 1.00 82.00 91 ILE A CA 1
ATOM 723 C C . ILE A 1 91 ? -3.669 -3.082 6.890 1.00 82.00 91 ILE A C 1
ATOM 725 O O . ILE A 1 91 ? -4.385 -2.137 6.569 1.00 82.00 91 ILE A O 1
ATOM 729 N N . ALA A 1 92 ? -3.423 -3.382 8.169 1.00 82.88 92 ALA A N 1
ATOM 730 C CA . ALA A 1 92 ? -4.010 -2.650 9.292 1.00 82.88 92 ALA A CA 1
ATOM 731 C C . ALA A 1 92 ? -3.651 -1.159 9.245 1.00 82.88 92 ALA A C 1
ATOM 733 O O . ALA A 1 92 ? -4.531 -0.306 9.362 1.00 82.88 92 ALA A O 1
ATOM 734 N N . LYS A 1 93 ? -2.379 -0.835 8.974 1.00 83.12 93 LYS A N 1
ATOM 735 C CA . LYS A 1 93 ? -1.921 0.544 8.760 1.00 83.12 93 LYS A CA 1
ATOM 736 C C . LYS A 1 93 ? -2.677 1.206 7.606 1.00 83.12 93 LYS A C 1
ATOM 738 O O . LYS A 1 93 ? -3.215 2.297 7.782 1.00 83.12 93 LYS A O 1
ATOM 743 N N . SER A 1 94 ? -2.776 0.536 6.459 1.00 76.69 94 SER A N 1
ATOM 744 C CA . SER A 1 94 ? -3.486 1.058 5.281 1.00 76.69 94 SER A CA 1
ATOM 745 C C . SER A 1 94 ? -4.978 1.283 5.555 1.00 76.69 94 SER A C 1
ATOM 747 O O . SER A 1 94 ? -5.557 2.273 5.109 1.00 76.69 94 SER A O 1
ATOM 749 N N . LEU A 1 95 ? -5.608 0.410 6.347 1.00 77.75 95 LEU A N 1
ATOM 750 C CA . LEU A 1 95 ? -7.013 0.537 6.730 1.00 77.75 95 LEU A CA 1
ATOM 751 C C . LEU A 1 95 ? -7.296 1.791 7.554 1.00 77.75 95 LEU A C 1
ATOM 753 O O . LEU A 1 95 ? -8.386 2.337 7.421 1.00 77.75 95 LEU A O 1
ATOM 757 N N . THR A 1 96 ? -6.338 2.293 8.337 1.00 79.00 96 THR A N 1
ATOM 758 C CA . THR A 1 96 ? -6.527 3.557 9.072 1.00 79.00 96 THR A CA 1
ATOM 759 C C . THR A 1 96 ? -6.711 4.763 8.144 1.00 79.00 96 THR A C 1
ATOM 761 O O . THR A 1 96 ? -7.396 5.721 8.503 1.00 79.00 96 THR A O 1
ATOM 764 N N . ALA A 1 97 ? -6.158 4.710 6.926 1.00 72.19 97 ALA A N 1
ATOM 765 C CA . ALA A 1 97 ? -6.329 5.761 5.927 1.00 72.19 97 ALA A CA 1
ATOM 766 C C . ALA A 1 97 ? -7.697 5.673 5.223 1.00 72.19 97 ALA A C 1
ATOM 768 O O . ALA A 1 97 ? -8.295 6.703 4.902 1.00 72.19 97 ALA A O 1
ATOM 769 N N . PHE A 1 98 ? -8.214 4.454 5.022 1.00 69.12 98 PHE A N 1
ATOM 770 C CA . PHE A 1 98 ? -9.454 4.201 4.277 1.00 69.12 98 PHE A CA 1
ATOM 771 C C . PHE A 1 98 ? -10.716 4.150 5.136 1.00 69.12 98 PHE A C 1
ATOM 773 O O . PHE A 1 98 ? -11.775 4.617 4.718 1.00 69.12 98 PHE A O 1
ATOM 780 N N . VAL A 1 99 ? -10.628 3.568 6.329 1.00 75.75 99 VAL A N 1
ATOM 781 C CA . VAL A 1 99 ? -11.768 3.302 7.206 1.00 75.75 99 VAL A CA 1
ATOM 782 C C . VAL A 1 99 ? -11.708 4.275 8.374 1.00 75.75 99 VAL A C 1
ATOM 784 O O . VAL A 1 99 ? -11.204 3.967 9.444 1.00 75.75 99 VAL A O 1
ATOM 787 N N . LYS A 1 100 ? -12.231 5.485 8.173 1.00 71.25 100 LYS A N 1
ATOM 788 C CA . LYS A 1 100 ? -12.263 6.542 9.201 1.00 71.25 100 LYS A CA 1
ATOM 789 C C . LYS A 1 100 ? -13.473 6.386 10.131 1.00 71.25 100 LYS A C 1
ATOM 791 O O . LYS A 1 100 ? -14.279 7.304 10.268 1.00 71.25 100 LYS A O 1
ATOM 796 N N . THR A 1 101 ? -13.647 5.205 10.722 1.00 80.12 101 THR A N 1
ATOM 797 C CA . THR A 1 101 ? -14.765 4.907 11.632 1.00 80.12 101 THR A CA 1
ATOM 798 C C . THR A 1 101 ? -14.249 4.714 13.054 1.00 80.12 101 THR A C 1
ATOM 800 O O . TH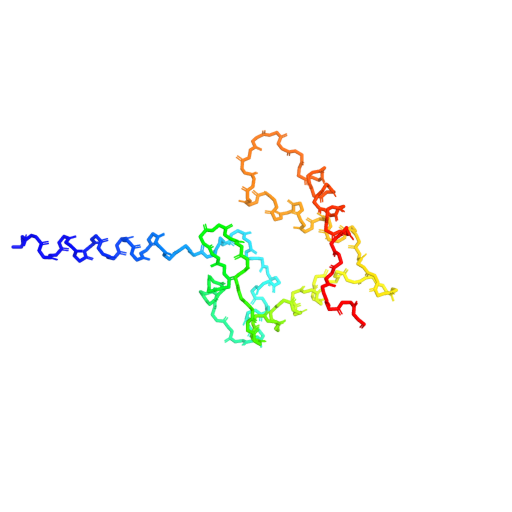R A 1 101 ? -13.372 3.890 13.308 1.00 80.12 101 THR A O 1
ATOM 803 N N . GLU A 1 102 ? -14.792 5.490 13.990 1.00 77.56 102 GLU A N 1
ATOM 804 C CA . GLU A 1 102 ? -14.424 5.427 15.404 1.00 77.56 102 GLU A CA 1
ATOM 805 C C . GLU A 1 102 ? -14.780 4.056 16.004 1.00 77.56 102 GLU A C 1
ATOM 807 O O . GLU A 1 102 ? -15.842 3.502 15.723 1.00 77.56 102 GLU A O 1
ATOM 812 N N . GLY A 1 103 ? -13.870 3.486 16.800 1.00 82.06 103 GLY A N 1
ATOM 813 C CA . GLY A 1 103 ? -14.033 2.147 17.380 1.00 82.06 103 GLY A CA 1
ATOM 814 C C . GLY A 1 103 ? -13.750 0.981 16.424 1.00 82.06 103 GLY A C 1
ATOM 815 O O . GLY A 1 103 ? -14.048 -0.160 16.773 1.00 82.06 103 GLY A O 1
ATOM 816 N N . THR A 1 104 ? -13.185 1.233 15.237 1.00 87.62 104 THR A N 1
ATOM 817 C CA . THR A 1 104 ? -12.787 0.159 14.313 1.00 87.62 104 THR A CA 1
ATOM 818 C C . THR A 1 104 ? -11.582 -0.606 14.847 1.00 87.62 104 THR A C 1
ATOM 820 O O . THR A 1 104 ? -10.529 -0.023 15.102 1.00 87.62 104 THR A O 1
ATOM 823 N N . ASP A 1 105 ? -11.725 -1.925 14.944 1.00 90.81 105 ASP A N 1
ATOM 824 C CA . ASP A 1 105 ? -10.612 -2.847 15.148 1.00 90.81 105 ASP A CA 1
ATOM 825 C C . ASP A 1 105 ? -9.944 -3.147 13.794 1.00 90.81 105 ASP A C 1
ATOM 827 O O . ASP A 1 105 ? -10.415 -3.970 13.000 1.00 90.81 105 ASP A O 1
ATOM 831 N N . TYR A 1 106 ? -8.879 -2.403 13.492 1.00 85.69 106 TYR A N 1
ATOM 832 C CA . TYR A 1 106 ? -8.158 -2.516 12.223 1.00 85.69 106 TYR A CA 1
ATOM 833 C C . TYR A 1 106 ? -7.375 -3.824 12.094 1.00 85.69 106 TYR A C 1
ATOM 835 O O . TYR A 1 106 ? -7.161 -4.275 10.970 1.00 85.69 106 TYR A O 1
ATOM 843 N N . GLU A 1 107 ? -6.971 -4.439 13.208 1.00 89.31 107 GLU A N 1
ATOM 844 C CA . GLU A 1 107 ? -6.250 -5.715 13.203 1.00 89.31 107 GLU A CA 1
ATOM 845 C C . GLU A 1 107 ? -7.204 -6.848 12.821 1.00 89.31 107 GLU A C 1
ATOM 847 O O . GLU A 1 107 ? -6.952 -7.565 11.851 1.00 89.31 107 GLU A O 1
ATOM 852 N N . ALA A 1 108 ? -8.369 -6.924 13.473 1.00 90.12 108 ALA A N 1
ATOM 853 C CA . ALA A 1 108 ? -9.401 -7.901 13.126 1.00 90.12 108 ALA A CA 1
ATOM 854 C C . ALA A 1 108 ? -9.907 -7.727 11.680 1.00 90.12 108 ALA A C 1
ATOM 856 O O . ALA A 1 108 ? -10.208 -8.698 10.976 1.00 90.12 108 ALA A O 1
ATOM 857 N N . LEU A 1 109 ? -10.000 -6.481 11.200 1.00 84.25 109 LEU A N 1
ATOM 858 C CA . LEU A 1 109 ? -10.375 -6.207 9.814 1.00 84.25 109 LEU A CA 1
ATOM 859 C C . LEU A 1 109 ? -9.269 -6.610 8.823 1.00 84.25 109 LEU A C 1
ATOM 861 O O . LEU A 1 109 ? -9.589 -7.129 7.750 1.00 84.25 109 LEU A O 1
ATOM 865 N N . ALA A 1 110 ? -7.996 -6.411 9.176 1.00 82.56 110 ALA A N 1
ATOM 866 C CA . ALA A 1 110 ? -6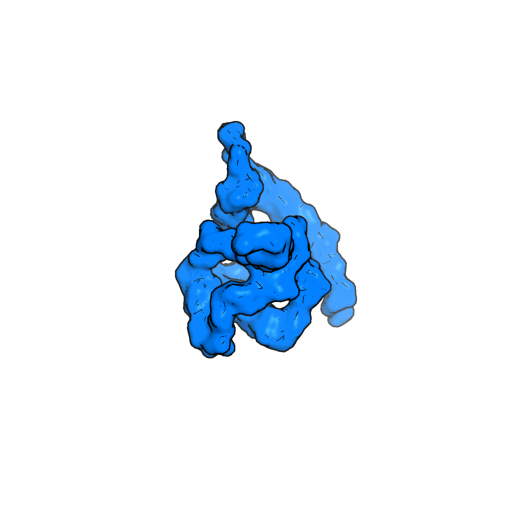.857 -6.840 8.372 1.00 82.56 110 ALA A CA 1
ATOM 867 C C . ALA A 1 110 ? -6.799 -8.366 8.236 1.00 82.56 110 ALA A C 1
ATOM 869 O O . ALA A 1 110 ? -6.640 -8.861 7.120 1.00 82.56 110 ALA A O 1
ATOM 870 N N . GLU A 1 111 ? -7.019 -9.110 9.324 1.00 85.31 111 GLU A N 1
ATOM 871 C CA . GLU A 1 111 ? -7.095 -10.577 9.299 1.00 85.31 111 GLU A CA 1
ATOM 872 C C . GLU A 1 111 ? -8.187 -11.070 8.351 1.00 85.31 111 GLU A C 1
ATOM 874 O O . GLU A 1 111 ? -7.930 -11.868 7.448 1.00 85.31 111 GLU A O 1
ATOM 879 N N . LYS A 1 112 ? -9.392 -10.507 8.472 1.00 82.81 112 LYS A N 1
ATOM 880 C CA . LYS A 1 112 ? -10.523 -10.854 7.606 1.00 82.81 112 LYS A CA 1
ATOM 881 C C . LYS A 1 112 ? -10.258 -10.557 6.127 1.00 82.81 112 LYS A C 1
ATOM 883 O O . LYS A 1 112 ? -10.814 -11.227 5.254 1.00 82.81 112 LYS A O 1
ATOM 888 N N . LEU A 1 113 ? -9.482 -9.517 5.821 1.00 79.00 113 LEU A N 1
ATOM 889 C CA . LEU A 1 113 ? -9.077 -9.211 4.448 1.00 79.00 113 LEU A CA 1
ATOM 890 C C . LEU A 1 113 ? -8.006 -10.178 3.951 1.00 79.00 113 LEU A C 1
ATOM 892 O O . LEU A 1 113 ? -8.129 -10.671 2.832 1.00 79.00 113 LEU A O 1
ATOM 896 N N . TYR A 1 114 ? -7.010 -10.490 4.777 1.00 78.31 114 TYR A N 1
ATOM 897 C CA . TYR A 1 114 ? -5.954 -11.440 4.439 1.00 78.31 114 TYR A CA 1
ATOM 898 C C . TYR A 1 114 ? -6.519 -12.823 4.092 1.00 78.31 114 TYR A C 1
ATOM 900 O O . TYR A 1 114 ? -6.206 -13.358 3.032 1.00 78.31 114 TYR A O 1
ATOM 908 N N . GLU A 1 115 ? -7.434 -13.354 4.908 1.00 79.06 115 GLU A N 1
ATOM 909 C CA . GLU A 1 115 ? -8.093 -14.647 4.653 1.00 79.06 115 GLU A CA 1
ATOM 910 C C . GLU A 1 115 ? -8.860 -14.667 3.323 1.00 79.06 115 GLU A C 1
ATOM 912 O O . GLU A 1 115 ? -8.857 -15.659 2.591 1.00 79.06 115 GLU A O 1
ATOM 917 N N . LYS A 1 116 ? -9.508 -13.550 2.969 1.00 75.25 116 LYS A N 1
ATOM 918 C CA . LYS A 1 116 ? -10.183 -13.417 1.672 1.00 75.25 116 LYS A CA 1
ATOM 919 C C . LYS A 1 116 ? -9.195 -13.399 0.511 1.00 75.25 116 LYS A C 1
ATOM 921 O O . LYS A 1 116 ? -9.538 -13.902 -0.554 1.00 75.25 116 LYS A O 1
ATOM 926 N N . CYS A 1 117 ? -8.009 -12.826 0.704 1.00 71.06 117 CYS A N 1
ATOM 927 C CA . CYS A 1 117 ? -6.963 -12.762 -0.311 1.00 71.06 117 CYS A CA 1
ATOM 928 C C . CYS A 1 117 ? -6.250 -14.107 -0.504 1.00 71.06 117 CYS A C 1
ATOM 930 O O . CYS A 1 117 ? -6.001 -14.474 -1.648 1.00 71.06 117 CYS A O 1
ATOM 932 N N . GLU A 1 118 ? -5.999 -14.883 0.558 1.00 67.00 118 GLU A N 1
ATOM 933 C CA . GLU A 1 118 ? -5.464 -16.255 0.438 1.00 67.00 118 GLU A CA 1
ATOM 934 C C . GLU A 1 118 ? -6.376 -17.168 -0.398 1.00 67.00 118 GLU A C 1
ATOM 936 O O . GLU A 1 118 ? -5.904 -18.055 -1.110 1.00 67.00 118 GLU A O 1
ATOM 941 N N . GLY A 1 119 ? -7.691 -16.935 -0.351 1.00 56.34 119 GLY A N 1
ATOM 942 C CA . GLY A 1 119 ? -8.667 -17.674 -1.152 1.00 56.34 119 GLY A CA 1
ATOM 943 C C . GLY A 1 119 ? -8.664 -17.332 -2.648 1.00 56.34 119 GLY A C 1
ATOM 944 O O . GLY A 1 119 ? -9.260 -18.069 -3.438 1.00 56.34 119 GLY A O 1
ATOM 945 N N . ILE A 1 120 ? -8.014 -16.238 -3.062 1.00 58.72 120 ILE A N 1
ATOM 946 C CA . ILE A 1 120 ? -7.974 -15.784 -4.455 1.00 58.72 120 ILE A CA 1
ATOM 947 C C . ILE A 1 120 ? -6.712 -16.343 -5.114 1.00 58.72 120 ILE A C 1
ATOM 949 O O . ILE A 1 120 ? -5.621 -15.789 -5.007 1.00 58.72 120 ILE A O 1
ATOM 953 N N . LYS A 1 121 ? -6.864 -17.449 -5.846 1.00 51.78 121 LYS A N 1
ATOM 954 C CA . LYS A 1 121 ? -5.815 -17.937 -6.749 1.00 51.78 121 LYS A CA 1
ATOM 955 C C . LYS A 1 121 ? -5.816 -17.086 -8.017 1.00 51.78 121 LYS A C 1
ATOM 957 O O . LYS A 1 121 ? -6.831 -17.012 -8.708 1.00 51.78 121 LYS A O 1
ATOM 962 N N . GLY A 1 122 ? -4.695 -16.430 -8.308 1.00 50.12 122 GLY A N 1
ATOM 963 C CA . GLY A 1 122 ? -4.511 -15.689 -9.556 1.00 50.12 122 GLY A CA 1
ATOM 964 C C . GLY A 1 122 ? -4.536 -16.622 -10.770 1.00 50.12 122 GLY A C 1
ATOM 965 O O . GLY A 1 122 ? -4.099 -17.768 -10.683 1.00 50.12 122 GLY A O 1
ATOM 966 N N . ALA A 1 123 ? -5.020 -16.122 -11.910 1.00 43.31 123 ALA A N 1
ATOM 967 C CA . ALA A 1 123 ? -5.027 -16.856 -13.181 1.00 43.31 123 ALA A CA 1
ATOM 968 C C . ALA A 1 123 ? -3.613 -17.205 -13.695 1.00 43.31 123 ALA A C 1
ATOM 970 O O . ALA A 1 123 ? -3.477 -18.075 -14.549 1.00 43.31 123 ALA A O 1
ATOM 971 N N . ASP A 1 124 ? -2.580 -16.570 -13.134 1.00 44.00 124 ASP A N 1
ATOM 972 C CA . ASP A 1 124 ? -1.168 -16.799 -13.455 1.00 44.00 124 ASP A CA 1
ATOM 973 C C . ASP A 1 124 ? -0.529 -17.937 -12.636 1.00 44.00 124 ASP A C 1
ATOM 975 O O . ASP A 1 124 ? 0.668 -18.184 -12.750 1.00 44.00 124 ASP A O 1
ATOM 979 N N . GLN A 1 125 ? -1.304 -18.657 -11.812 1.00 31.14 125 GLN A N 1
ATOM 980 C CA . GLN A 1 125 ? -0.878 -19.954 -11.279 1.00 31.14 125 GLN A CA 1
ATOM 981 C C . GLN A 1 125 ? -1.114 -21.051 -12.333 1.00 31.14 125 GLN A C 1
ATOM 983 O O . GLN A 1 125 ? -2.061 -21.834 -12.226 1.00 31.14 125 GLN A O 1
ATOM 988 N N . VAL A 1 126 ? -0.247 -21.075 -13.352 1.00 32.94 126 VAL A N 1
ATOM 989 C CA . VAL A 1 126 ? 0.029 -22.235 -14.220 1.00 32.94 126 VAL A CA 1
ATOM 990 C C . VAL A 1 126 ? 1.429 -22.741 -13.914 1.00 32.94 126 VAL A C 1
ATOM 992 O O . VAL A 1 126 ? 2.360 -21.906 -13.912 1.00 32.94 126 VAL A O 1
#

pLDDT: mean 74.25, std 15.27, range [31.14, 94.31]

Foldseek 3Di:
DDDPVVVVVVVVVVVVVQLPQDDVLLCDPQLVVQCVVLVHDSSVVSVQQHPVGDGPDADPSNVSSVVSSCVVLVLADPVRDGPLVSQLVSQLSVCVVVPVDPPDPSSVVSVVVVVVVVPDDDPPPD

Radius of gyration: 18.48 Å; Cα contacts (8 Å, |Δi|>4): 75; chains: 1; bounding box: 34×62×37 Å

InterPro domains:
  IPR006170 Pheromone/general odorant binding protein [PF01395] (25-121)
  IPR036728 Pheromone/general odorant binding protein superfamily [G3DSA:1.10.238.20] (20-126)
  IPR036728 Pheromone/general odorant binding protein superfamily [SSF47565] (25-124)

Nearest PDB structures (foldseek):
  4inx-assembly1_A  TM=5.129E-01  e=9.523E-02  Amyelois transitella
  7uo6-assembly1_A  TM=5.317E-01  e=2.393E-01  Ostrinia furnacalis
  1xfr-assembly1_A  TM=5.595E-01  e=8.996E-01  Bombyx mori
  1dqe-assembly1_A  TM=5.422E-01  e=2.014E+00  Bombyx mori

Sequence (126 aa):
MKATSLCFVLLCCIVQVLSAEFPEELIDDIVRECLKEHNVDIKELSKYFDDKLRITSVDDVGNKLIKCSIEKRKYYAPDGGFDKDVVLKDIAKSLTAFVKTEGTDYEALAEKLYEKCEGIKGADQV

Solvent-accessible surface area (backbone atoms only — not comparable to full-atom values): 7585 Å² total; per-residue (Å²): 143,72,68,63,67,59,52,50,51,50,51,50,50,48,52,55,65,70,50,63,69,64,63,67,87,75,59,44,73,60,54,54,47,36,28,59,76,66,74,48,61,77,74,63,58,29,77,29,37,48,100,81,68,42,80,75,59,72,54,77,65,50,51,48,42,51,49,46,43,43,61,76,65,48,34,57,37,100,86,73,46,72,28,60,70,57,46,38,53,52,44,20,57,53,39,61,73,73,56,87,53,89,90,66,61,42,62,68,50,20,50,58,49,49,58,58,51,74,70,57,77,61,91,80,78,120

Secondary structure (DSSP, 8-state):
--SHHHHHHHHHHHHHHHS-PPPGGG--HHHHHHHHHTT--GGGGGGGB-TT--B----HHHHHHHHHHHHHHT-B-TTSSB-HHHHHHHHHHHHHHH---TT--HHHHHHHHHHHHHT---TT--

Organism: Photinus pyralis (NCBI:txid7054)